Protein AF-A0A934FP37-F1 (afdb_monomer_lite)

Structure (mmCIF, N/CA/C/O backbone):
data_AF-A0A934FP37-F1
#
_entry.id   AF-A0A934FP37-F1
#
loop_
_atom_site.group_PDB
_atom_site.id
_atom_site.type_symbol
_atom_site.label_atom_id
_atom_site.label_alt_id
_atom_site.label_comp_id
_atom_site.label_asym_id
_atom_site.label_entity_id
_atom_site.label_seq_id
_atom_site.pdbx_PDB_ins_code
_atom_site.Cartn_x
_atom_site.Cartn_y
_atom_site.Cartn_z
_atom_site.occupancy
_atom_site.B_iso_or_equiv
_atom_site.auth_seq_id
_atom_site.auth_comp_id
_atom_site.auth_asym_id
_atom_site.auth_atom_id
_atom_site.pdbx_PDB_model_num
ATOM 1 N N . MET A 1 1 ? -13.523 6.752 20.485 1.00 63.44 1 MET A N 1
ATOM 2 C CA . MET A 1 1 ? -13.377 7.098 19.055 1.00 63.44 1 MET A CA 1
ATOM 3 C C . MET A 1 1 ? -14.753 7.249 18.423 1.00 63.44 1 MET A C 1
ATOM 5 O O . MET A 1 1 ? -15.586 6.357 18.585 1.00 63.44 1 MET A O 1
ATOM 9 N N . LYS A 1 2 ? -15.025 8.382 17.768 1.00 74.00 2 LYS A N 1
ATOM 10 C CA . LYS A 1 2 ? -16.317 8.663 17.120 1.00 74.00 2 LYS A CA 1
ATOM 11 C C . LYS A 1 2 ? -16.497 7.743 15.900 1.00 74.00 2 LYS A C 1
ATOM 13 O O . LYS A 1 2 ? -15.516 7.330 15.288 1.00 74.00 2 LYS A O 1
ATOM 18 N N . LYS A 1 3 ? -17.740 7.424 15.512 1.00 74.19 3 LYS A N 1
ATOM 19 C CA . LYS A 1 3 ? -18.037 6.534 14.360 1.00 74.19 3 LYS A CA 1
ATOM 20 C C . LYS A 1 3 ? -17.328 6.986 13.069 1.00 74.19 3 LYS A C 1
ATOM 22 O O . LYS A 1 3 ? -16.759 6.160 12.369 1.00 74.19 3 LYS A O 1
ATOM 27 N N . SER A 1 4 ? -17.285 8.299 12.833 1.00 78.31 4 SER A N 1
ATOM 28 C CA . SER A 1 4 ? -16.570 8.936 11.713 1.00 78.31 4 SER A CA 1
ATOM 29 C C . SER A 1 4 ? -15.064 8.617 11.686 1.00 78.31 4 SER A C 1
ATOM 31 O O . SER A 1 4 ? -14.511 8.294 10.637 1.00 78.31 4 SER A O 1
ATOM 33 N N . GLU A 1 5 ? -14.405 8.611 12.846 1.00 81.50 5 GLU A N 1
ATOM 34 C CA . GLU A 1 5 ? -12.969 8.322 12.957 1.00 81.50 5 GLU A CA 1
ATOM 35 C C . GLU A 1 5 ? -12.665 6.842 12.688 1.00 81.50 5 GLU A C 1
ATOM 37 O O . GLU A 1 5 ? -11.667 6.526 12.043 1.00 81.50 5 GLU A O 1
ATOM 42 N N . LYS A 1 6 ? -13.559 5.930 13.108 1.00 80.75 6 LYS A N 1
ATOM 43 C CA . LYS A 1 6 ? -13.450 4.488 12.806 1.00 80.75 6 LYS A CA 1
ATOM 44 C C . LYS A 1 6 ? -13.567 4.228 11.311 1.00 80.75 6 LYS A C 1
ATOM 46 O O . LYS A 1 6 ? -12.732 3.527 10.748 1.00 80.75 6 LYS A O 1
ATOM 51 N N . THR A 1 7 ? -14.559 4.835 10.666 1.00 86.25 7 THR A N 1
ATOM 52 C CA . THR A 1 7 ? -14.737 4.736 9.215 1.00 86.25 7 THR A CA 1
ATOM 53 C C . THR A 1 7 ? -13.520 5.281 8.469 1.00 86.25 7 THR A C 1
ATOM 55 O O . THR A 1 7 ? -13.018 4.613 7.571 1.00 86.25 7 THR A O 1
ATOM 58 N N . LYS A 1 8 ? -12.991 6.444 8.874 1.00 87.19 8 LYS A N 1
ATOM 59 C CA . LYS A 1 8 ? -11.792 7.031 8.260 1.00 87.19 8 LYS A CA 1
ATOM 60 C C . LYS A 1 8 ? -10.584 6.097 8.362 1.00 87.19 8 LYS A C 1
ATOM 62 O O . LYS A 1 8 ? -9.891 5.903 7.375 1.00 87.19 8 LYS A O 1
ATOM 67 N N . LEU A 1 9 ? -10.362 5.487 9.524 1.00 89.00 9 LEU A N 1
ATOM 68 C CA . LEU A 1 9 ? -9.242 4.574 9.754 1.00 89.00 9 LEU A CA 1
ATOM 69 C C . LEU A 1 9 ? -9.335 3.311 8.890 1.00 89.00 9 LEU A C 1
ATOM 71 O O . LEU A 1 9 ? -8.348 2.923 8.267 1.00 89.00 9 LEU A O 1
ATOM 75 N N . ILE A 1 10 ? -10.526 2.715 8.793 1.00 88.88 10 ILE A N 1
ATOM 76 C CA . ILE A 1 10 ? -10.772 1.559 7.922 1.00 88.88 10 ILE A CA 1
ATOM 77 C C . ILE A 1 10 ? -10.513 1.928 6.459 1.00 88.88 10 ILE A C 1
ATOM 79 O O . ILE A 1 10 ? -9.806 1.196 5.773 1.00 88.88 10 ILE A O 1
AT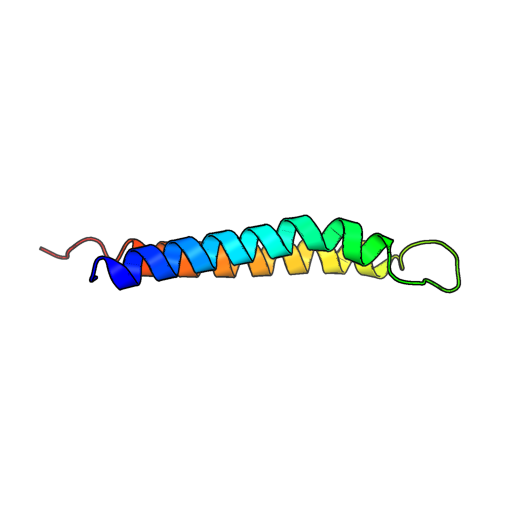OM 83 N N . ILE A 1 11 ? -11.026 3.072 5.994 1.00 91.81 11 ILE A N 1
ATOM 84 C CA . ILE A 1 11 ? -10.809 3.543 4.618 1.00 91.81 11 ILE A CA 1
ATOM 85 C C . ILE A 1 11 ? -9.316 3.745 4.344 1.00 91.81 11 ILE A C 1
ATOM 87 O O . ILE A 1 11 ? -8.817 3.270 3.326 1.00 91.81 11 ILE A O 1
ATOM 91 N N . THR A 1 12 ? -8.584 4.390 5.256 1.00 92.19 12 THR A N 1
ATOM 92 C CA . THR A 1 12 ? -7.133 4.571 5.116 1.00 92.19 12 THR A CA 1
ATOM 93 C C . THR A 1 12 ? -6.411 3.226 5.057 1.00 92.19 12 THR A C 1
ATOM 95 O O . THR A 1 12 ? -5.533 3.044 4.220 1.00 92.19 12 THR A O 1
ATOM 98 N N . ASN A 1 13 ? -6.796 2.257 5.893 1.00 93.06 13 ASN A N 1
ATOM 99 C CA . ASN A 1 13 ? -6.187 0.930 5.880 1.00 93.06 13 ASN A CA 1
ATOM 100 C C . ASN A 1 13 ? -6.461 0.182 4.566 1.00 93.06 13 ASN A C 1
ATOM 102 O O . ASN A 1 13 ? -5.556 -0.420 3.999 1.00 93.06 13 ASN A O 1
ATOM 106 N N . VAL A 1 14 ? -7.687 0.262 4.043 1.00 93.75 14 VAL A N 1
ATOM 107 C CA . VAL A 1 14 ? -8.029 -0.293 2.726 1.00 93.75 14 VAL A CA 1
ATOM 108 C C . VAL A 1 14 ? -7.194 0.370 1.630 1.00 93.75 14 VAL A C 1
ATOM 110 O O . VAL A 1 14 ? -6.648 -0.332 0.788 1.00 93.75 14 VAL A O 1
ATOM 113 N N . ALA A 1 15 ? -7.011 1.693 1.669 1.00 93.88 15 ALA A N 1
ATOM 114 C CA . ALA A 1 15 ? -6.175 2.403 0.703 1.00 93.88 15 ALA A CA 1
ATOM 115 C C . ALA A 1 15 ? -4.706 1.938 0.730 1.00 93.88 15 ALA A C 1
ATOM 117 O O . ALA A 1 15 ? -4.108 1.764 -0.330 1.00 93.88 15 ALA A O 1
ATOM 118 N N . VAL A 1 16 ? -4.140 1.676 1.915 1.00 94.25 16 VAL A N 1
ATOM 119 C CA . VAL A 1 16 ? -2.785 1.107 2.067 1.00 94.25 16 VAL A CA 1
ATOM 120 C C . VAL A 1 16 ? -2.675 -0.238 1.346 1.00 94.25 16 VAL A C 1
ATOM 122 O O . VAL A 1 16 ? -1.733 -0.456 0.583 1.00 94.25 16 VAL A O 1
ATOM 125 N N . TRP A 1 17 ? -3.660 -1.119 1.524 1.00 93.88 17 TRP A N 1
ATOM 126 C CA . TRP A 1 17 ? -3.694 -2.412 0.840 1.00 93.88 17 TRP A CA 1
ATOM 127 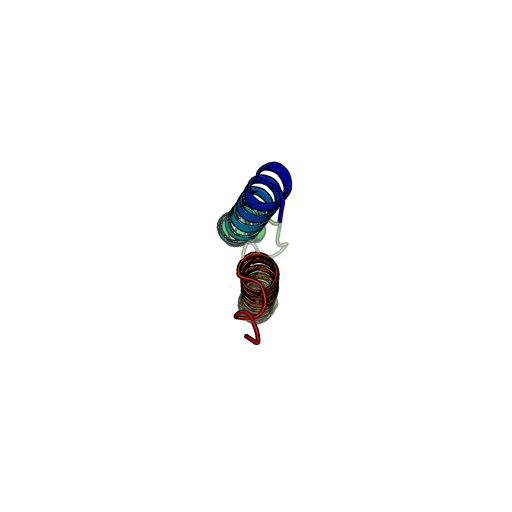C C . TRP A 1 17 ? -3.926 -2.279 -0.667 1.00 93.88 17 TRP A C 1
ATOM 129 O O . TRP A 1 17 ? -3.283 -2.986 -1.440 1.00 93.88 17 TRP A O 1
ATOM 139 N N . THR A 1 18 ? -4.749 -1.328 -1.111 1.00 93.94 18 THR A N 1
ATOM 140 C CA . THR A 1 18 ? -4.902 -1.016 -2.538 1.00 93.94 18 THR A CA 1
ATOM 141 C C . THR A 1 18 ? -3.559 -0.627 -3.158 1.00 93.94 18 THR A C 1
ATOM 143 O O . THR A 1 18 ? -3.169 -1.203 -4.172 1.00 93.94 18 THR A O 1
ATOM 146 N N . VAL A 1 19 ? -2.794 0.268 -2.524 1.00 92.69 19 VAL A N 1
ATOM 147 C CA . VAL A 1 19 ? -1.440 0.625 -2.987 1.00 92.69 19 VAL A CA 1
ATOM 148 C C . VAL A 1 19 ? -0.541 -0.611 -3.048 1.00 92.69 19 VAL A C 1
ATOM 150 O O . VAL A 1 19 ? 0.139 -0.818 -4.053 1.00 92.69 19 VAL A O 1
ATOM 153 N N . ALA A 1 20 ? -0.588 -1.473 -2.030 1.00 91.12 20 ALA A N 1
ATOM 154 C CA . ALA A 1 20 ? 0.174 -2.719 -1.996 1.00 91.12 20 ALA A CA 1
ATOM 155 C C . ALA A 1 20 ? -0.127 -3.607 -3.222 1.00 91.12 20 ALA A C 1
ATOM 157 O O . ALA A 1 20 ? 0.791 -4.048 -3.912 1.00 91.12 20 ALA A O 1
ATOM 158 N N . THR A 1 21 ? -1.408 -3.806 -3.552 1.00 92.00 21 THR A N 1
ATOM 159 C CA . THR A 1 21 ? -1.823 -4.627 -4.707 1.00 92.00 21 THR A CA 1
ATOM 160 C C . THR A 1 21 ? -1.413 -4.027 -6.050 1.00 92.00 21 THR A C 1
ATOM 162 O O . THR A 1 21 ? -0.998 -4.756 -6.949 1.00 92.00 21 THR A O 1
ATOM 165 N N . LEU A 1 22 ? -1.472 -2.699 -6.182 1.00 91.81 22 LEU A N 1
ATOM 166 C CA . LEU A 1 22 ? -1.127 -1.998 -7.419 1.00 91.81 22 LEU A CA 1
ATOM 167 C C . LEU A 1 22 ? 0.384 -1.865 -7.627 1.00 91.81 22 LEU A C 1
ATOM 169 O O . LEU A 1 22 ? 0.835 -1.664 -8.751 1.00 91.81 22 LEU A O 1
ATOM 173 N N . THR A 1 23 ? 1.185 -2.011 -6.575 1.00 88.44 23 THR A N 1
ATOM 174 C CA . THR A 1 23 ? 2.639 -1.831 -6.662 1.00 88.44 23 THR A CA 1
ATOM 175 C C . THR A 1 23 ? 3.281 -2.820 -7.632 1.00 88.44 23 THR A C 1
ATOM 177 O O . THR A 1 23 ? 4.106 -2.424 -8.450 1.00 88.44 23 THR A O 1
ATOM 180 N N . HIS A 1 24 ? 2.883 -4.095 -7.597 1.00 83.06 24 HIS A N 1
ATOM 181 C CA . HIS A 1 24 ? 3.449 -5.116 -8.480 1.00 83.06 24 HIS A CA 1
ATOM 182 C C . HIS A 1 24 ? 3.227 -4.821 -9.980 1.00 83.06 24 HIS A C 1
ATOM 184 O O . HIS A 1 24 ? 4.219 -4.750 -10.710 1.00 83.06 24 HIS A O 1
ATOM 190 N N . PRO A 1 25 ? 1.988 -4.600 -10.471 1.00 87.56 25 PRO A N 1
ATOM 191 C CA . PRO A 1 25 ? 1.777 -4.266 -11.878 1.00 87.56 25 PRO A CA 1
ATOM 192 C C . PRO A 1 25 ? 2.422 -2.930 -12.269 1.00 87.56 25 PRO A C 1
ATOM 194 O O . PRO A 1 25 ? 2.997 -2.844 -13.349 1.00 87.56 25 PRO A O 1
ATOM 197 N N . ILE A 1 26 ? 2.410 -1.916 -11.391 1.00 86.50 26 ILE A N 1
ATOM 198 C CA . ILE A 1 26 ? 3.060 -0.624 -11.669 1.00 86.50 26 ILE A CA 1
ATOM 199 C C . ILE A 1 26 ? 4.558 -0.812 -11.915 1.00 86.50 26 ILE A C 1
ATOM 201 O O . ILE A 1 26 ? 5.080 -0.287 -12.894 1.00 86.50 26 ILE A O 1
ATOM 205 N N . VAL A 1 27 ? 5.251 -1.589 -11.076 1.00 83.69 27 VAL A N 1
ATOM 206 C CA . VAL A 1 27 ? 6.692 -1.827 -11.250 1.00 83.69 27 VAL A CA 1
ATOM 207 C C . VAL A 1 27 ? 6.987 -2.571 -12.555 1.00 83.69 27 VAL A C 1
ATOM 209 O O . VAL A 1 27 ? 7.990 -2.285 -13.204 1.00 83.69 27 VAL A O 1
ATOM 212 N N . GLN A 1 28 ? 6.112 -3.484 -12.975 1.00 81.56 28 GLN A N 1
ATOM 213 C CA . GLN A 1 28 ? 6.259 -4.190 -14.251 1.00 81.56 28 GLN A CA 1
ATOM 214 C C . GLN A 1 28 ? 5.992 -3.304 -15.475 1.00 81.56 28 GLN A C 1
ATOM 216 O O . GLN A 1 28 ? 6.535 -3.569 -16.543 1.00 81.56 28 GLN A O 1
ATOM 221 N N . MET A 1 29 ? 5.187 -2.251 -15.325 1.00 83.44 29 MET A N 1
ATOM 222 C CA . MET A 1 29 ? 4.902 -1.276 -16.382 1.00 83.44 29 MET A CA 1
ATOM 223 C C . MET A 1 29 ? 5.984 -0.200 -16.525 1.00 83.44 29 MET A C 1
ATOM 225 O O . MET A 1 29 ? 5.958 0.554 -17.498 1.00 83.44 29 MET A O 1
ATOM 229 N N . LEU A 1 30 ? 6.925 -0.096 -15.579 1.00 80.62 30 LEU A N 1
ATOM 230 C CA . LEU A 1 30 ? 7.995 0.892 -15.672 1.00 80.62 30 LEU A CA 1
ATOM 231 C C . LEU A 1 30 ? 8.867 0.597 -16.905 1.00 80.62 30 LEU A C 1
ATOM 233 O O . LEU A 1 30 ? 9.361 -0.526 -17.050 1.00 80.62 30 LEU A O 1
ATOM 237 N N . PRO A 1 31 ? 9.090 1.587 -17.791 1.00 71.06 31 PRO A N 1
ATOM 238 C CA . PRO A 1 31 ? 9.960 1.415 -18.940 1.00 71.06 31 PRO A CA 1
ATOM 239 C C . PRO A 1 31 ? 11.382 1.193 -18.437 1.00 71.06 31 PRO A C 1
ATOM 241 O O . PRO A 1 31 ? 12.017 2.068 -17.851 1.00 71.06 31 PRO A O 1
ATOM 244 N N . THR A 1 32 ? 11.874 -0.018 -18.644 1.00 71.19 32 THR A N 1
ATOM 245 C CA . THR A 1 32 ? 13.225 -0.414 -18.272 1.00 71.19 32 THR A CA 1
ATOM 246 C C . THR A 1 32 ? 13.995 -0.555 -19.569 1.00 71.19 32 THR A C 1
ATOM 248 O O . THR A 1 32 ? 13.559 -1.270 -20.468 1.00 71.19 32 THR A O 1
ATOM 251 N N . GLY A 1 33 ? 15.119 0.155 -19.707 1.00 67.38 33 GLY A N 1
ATOM 252 C CA . GLY A 1 33 ? 15.895 0.189 -20.957 1.00 67.38 33 GLY A CA 1
ATOM 253 C C . GLY A 1 33 ? 16.369 -1.185 -21.457 1.00 67.38 33 GLY A C 1
ATOM 254 O O . GLY A 1 33 ? 16.863 -1.295 -22.570 1.00 67.38 33 GLY A O 1
ATOM 255 N N . THR A 1 34 ? 16.200 -2.233 -20.646 1.00 70.69 34 THR A N 1
ATOM 256 C CA . THR A 1 34 ? 16.580 -3.625 -20.903 1.00 70.69 34 THR A CA 1
ATOM 257 C C . THR A 1 34 ? 15.388 -4.570 -21.123 1.00 70.69 34 THR A C 1
ATOM 259 O O . THR A 1 34 ? 15.604 -5.769 -21.269 1.00 70.69 34 THR A O 1
ATOM 262 N N . GLY A 1 35 ? 14.136 -4.088 -21.095 1.00 68.06 35 GLY A N 1
ATOM 263 C CA . GLY A 1 35 ? 12.934 -4.932 -21.228 1.00 68.06 35 GLY A CA 1
ATOM 264 C C . GLY A 1 35 ? 12.694 -5.886 -20.048 1.00 68.06 35 GLY A C 1
ATOM 265 O O . GLY A 1 35 ? 11.966 -6.866 -20.170 1.00 68.06 35 GLY A O 1
ATOM 266 N N . SER A 1 36 ? 13.338 -5.642 -18.905 1.00 69.44 36 SER A N 1
ATOM 267 C CA . SER A 1 36 ? 13.226 -6.448 -17.687 1.00 69.44 36 SER A CA 1
ATOM 268 C C . SER A 1 36 ? 13.320 -5.545 -16.457 1.00 69.44 36 SER A C 1
ATOM 270 O O . SER A 1 36 ? 14.203 -4.681 -16.426 1.00 69.44 36 SER A O 1
ATOM 272 N N . PRO A 1 37 ? 12.481 -5.753 -15.423 1.00 70.94 37 PRO A N 1
ATOM 273 C CA . PRO A 1 37 ? 12.564 -4.999 -14.178 1.00 70.94 37 PRO A CA 1
ATOM 274 C C . PRO A 1 37 ? 13.977 -5.060 -13.568 1.00 70.94 37 PRO A C 1
ATOM 276 O O . PRO A 1 37 ? 14.540 -6.152 -13.443 1.00 70.94 37 PRO A O 1
ATOM 279 N N . PRO A 1 38 ? 14.567 -3.917 -13.168 1.00 78.81 38 PRO A N 1
ATOM 280 C CA . PRO A 1 38 ? 15.829 -3.860 -12.453 1.00 78.81 38 PRO A CA 1
ATOM 281 C C . PRO A 1 38 ? 15.863 -4.844 -11.286 1.00 78.81 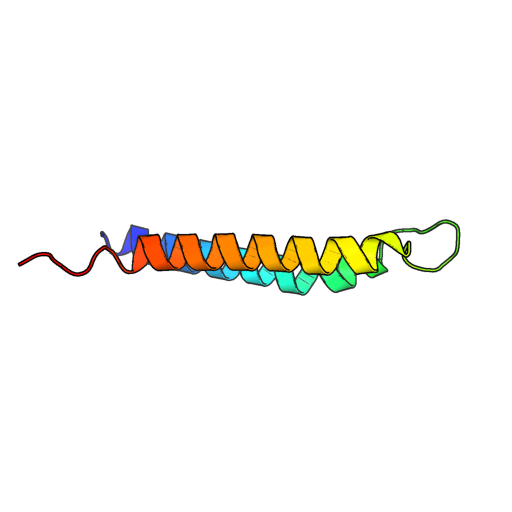38 PRO A C 1
ATOM 283 O O . PRO A 1 38 ? 14.971 -4.840 -10.439 1.00 78.81 38 PRO A O 1
ATOM 286 N N . LYS A 1 39 ? 16.936 -5.639 -11.181 1.00 79.62 39 LYS A N 1
ATOM 287 C CA . LYS A 1 39 ? 17.124 -6.620 -10.092 1.00 79.62 39 LYS A CA 1
ATOM 288 C C . LYS A 1 39 ? 17.064 -6.001 -8.690 1.00 79.62 39 LYS A C 1
ATOM 290 O O . LYS A 1 39 ? 16.800 -6.708 -7.722 1.00 79.62 39 LYS A O 1
ATOM 295 N N . ILE A 1 40 ? 17.272 -4.691 -8.565 1.00 83.56 40 ILE A N 1
ATOM 296 C CA . ILE A 1 40 ? 17.106 -3.974 -7.297 1.00 83.56 40 ILE A CA 1
ATOM 297 C C . ILE A 1 40 ? 15.648 -3.988 -6.804 1.00 83.56 40 ILE A C 1
ATOM 299 O O . ILE A 1 40 ? 15.414 -4.021 -5.598 1.00 83.56 40 ILE A O 1
ATOM 303 N N . PHE A 1 41 ? 14.657 -4.060 -7.702 1.00 82.12 41 PHE A N 1
ATOM 304 C CA . PHE A 1 41 ? 13.247 -4.159 -7.317 1.00 82.12 41 PHE A CA 1
ATOM 305 C C . PHE A 1 41 ? 12.921 -5.466 -6.596 1.00 82.12 41 PHE A C 1
ATOM 307 O O . PHE A 1 41 ? 12.087 -5.453 -5.697 1.00 82.12 41 PHE A O 1
ATOM 314 N N . SER A 1 42 ? 13.635 -6.559 -6.881 1.00 82.06 42 SER A N 1
ATOM 315 C CA . SER A 1 42 ? 13.509 -7.819 -6.128 1.00 82.06 42 SER A CA 1
ATOM 316 C C . SER A 1 42 ? 13.814 -7.658 -4.633 1.00 82.06 42 SER A C 1
ATOM 318 O O . SER A 1 42 ? 13.317 -8.435 -3.827 1.00 82.06 42 SER A O 1
ATOM 320 N N . LEU A 1 43 ? 14.617 -6.655 -4.263 1.00 87.12 43 LEU A N 1
ATOM 321 C CA . LEU A 1 43 ? 14.954 -6.336 -2.875 1.00 87.12 43 LEU A CA 1
ATOM 322 C C . LEU A 1 43 ? 14.074 -5.207 -2.316 1.00 87.12 43 LEU A C 1
ATOM 324 O O . LEU A 1 43 ? 13.598 -5.291 -1.186 1.00 87.12 43 LEU A O 1
ATOM 328 N N . LEU A 1 44 ? 13.816 -4.167 -3.115 1.00 87.69 44 LEU A N 1
ATOM 329 C CA . LEU A 1 44 ? 13.024 -3.009 -2.691 1.00 87.69 44 LEU A CA 1
ATOM 330 C C . LEU A 1 44 ? 11.539 -3.329 -2.509 1.00 87.69 44 LEU A C 1
ATOM 332 O O . LEU A 1 44 ? 10.927 -2.801 -1.586 1.00 87.69 44 LEU A O 1
ATOM 336 N N . ILE A 1 45 ? 10.958 -4.192 -3.349 1.00 88.56 45 ILE A N 1
ATOM 337 C CA . ILE A 1 45 ? 9.538 -4.552 -3.263 1.00 88.56 45 ILE A CA 1
ATOM 338 C C . ILE A 1 45 ? 9.220 -5.216 -1.911 1.00 88.56 45 ILE A C 1
ATOM 340 O O . ILE A 1 45 ? 8.324 -4.723 -1.225 1.00 88.56 45 ILE A O 1
ATOM 344 N N . PRO A 1 46 ? 9.941 -6.264 -1.461 1.00 90.44 46 PRO A N 1
ATOM 345 C CA . PRO A 1 46 ? 9.722 -6.839 -0.133 1.00 90.44 46 PRO A CA 1
ATOM 346 C C . PRO A 1 46 ? 9.850 -5.825 1.011 1.00 90.44 46 PRO A C 1
ATOM 348 O O . PRO A 1 46 ? 9.018 -5.816 1.916 1.00 90.44 46 PRO A O 1
ATOM 351 N N . ILE A 1 47 ? 10.855 -4.942 0.960 1.00 92.69 47 ILE A N 1
ATOM 352 C CA . ILE A 1 47 ? 11.052 -3.887 1.969 1.00 92.69 47 ILE A CA 1
ATOM 353 C C . ILE A 1 47 ? 9.860 -2.926 1.976 1.00 92.69 47 ILE A C 1
ATOM 355 O O . ILE A 1 47 ? 9.328 -2.591 3.033 1.00 92.69 47 ILE A O 1
ATOM 359 N N . PHE A 1 48 ? 9.395 -2.523 0.797 1.00 91.06 48 PHE A N 1
ATOM 360 C CA . PHE A 1 48 ? 8.229 -1.665 0.646 1.00 91.06 48 PHE A CA 1
ATOM 361 C C . PHE A 1 48 ? 6.952 -2.317 1.199 1.00 91.06 48 PHE A C 1
ATOM 363 O O . PHE A 1 48 ? 6.227 -1.681 1.964 1.00 91.06 48 PHE A O 1
ATOM 370 N N . PHE A 1 49 ? 6.710 -3.599 0.907 1.00 92.69 49 PHE A N 1
ATOM 371 C CA . PHE A 1 49 ? 5.586 -4.344 1.483 1.00 92.69 49 PHE A CA 1
ATOM 372 C C . PHE A 1 49 ? 5.676 -4.453 3.010 1.00 92.69 49 PHE A C 1
ATOM 374 O O . PHE A 1 49 ? 4.661 -4.277 3.683 1.00 92.69 49 PHE A O 1
ATOM 381 N N . MET A 1 50 ? 6.870 -4.675 3.572 1.00 94.00 50 MET A N 1
ATOM 382 C CA . MET A 1 50 ? 7.069 -4.662 5.026 1.00 94.00 50 MET A CA 1
ATOM 383 C C . MET A 1 50 ? 6.718 -3.301 5.639 1.00 94.00 50 MET A C 1
ATOM 385 O O . MET A 1 50 ? 6.047 -3.251 6.671 1.00 94.00 50 MET A O 1
ATOM 389 N N . MET A 1 51 ? 7.095 -2.195 4.991 1.00 94.19 51 MET A N 1
ATOM 390 C CA . MET A 1 51 ? 6.716 -0.856 5.451 1.00 94.19 51 MET A CA 1
ATOM 391 C C . MET A 1 51 ? 5.199 -0.636 5.398 1.00 94.19 51 MET A C 1
ATOM 393 O O . MET A 1 51 ? 4.625 -0.150 6.372 1.00 94.19 51 MET A O 1
ATOM 397 N N . LEU A 1 52 ? 4.528 -1.038 4.312 1.00 93.81 52 LEU A N 1
ATOM 398 C CA . LEU A 1 52 ? 3.065 -0.945 4.210 1.00 93.81 52 LEU A CA 1
ATOM 399 C C . LEU A 1 52 ? 2.356 -1.793 5.273 1.00 93.81 52 LEU A C 1
ATOM 401 O O . LEU A 1 52 ? 1.387 -1.331 5.877 1.00 93.81 52 LEU A O 1
ATOM 405 N N . ALA A 1 53 ? 2.860 -2.997 5.552 1.00 92.56 53 ALA A N 1
ATOM 406 C CA . ALA A 1 53 ? 2.348 -3.848 6.621 1.00 92.56 53 ALA A CA 1
ATOM 407 C C . ALA A 1 53 ? 2.523 -3.195 8.004 1.00 92.56 53 ALA A C 1
ATOM 409 O O . ALA A 1 53 ? 1.602 -3.231 8.824 1.00 92.56 53 ALA A O 1
ATOM 410 N N . GLY A 1 54 ? 3.659 -2.534 8.247 1.00 93.19 54 GLY A N 1
ATOM 411 C CA . GLY A 1 54 ? 3.896 -1.740 9.453 1.00 93.19 54 GLY A CA 1
ATOM 412 C C . GLY A 1 54 ? 2.899 -0.588 9.602 1.00 93.19 54 GLY A C 1
ATOM 413 O O . GLY A 1 54 ? 2.287 -0.436 10.659 1.00 93.19 54 GLY A O 1
ATOM 414 N N . VAL A 1 55 ? 2.660 0.176 8.530 1.00 92.44 55 VAL A N 1
ATOM 415 C CA . VAL A 1 55 ? 1.660 1.260 8.510 1.00 92.44 55 VAL A CA 1
ATOM 416 C C . VAL A 1 55 ? 0.253 0.718 8.764 1.00 92.44 55 VAL A C 1
ATOM 418 O O . VAL A 1 55 ? -0.474 1.271 9.586 1.00 92.44 55 VAL A O 1
ATOM 421 N N . SER A 1 56 ? -0.127 -0.383 8.111 1.00 92.12 56 SER A N 1
ATOM 422 C CA . SER A 1 56 ? -1.423 -1.040 8.317 1.00 92.12 56 SER A CA 1
ATOM 423 C C . SER A 1 56 ? -1.605 -1.478 9.773 1.00 92.12 56 SER A C 1
ATOM 425 O O . SER A 1 56 ? -2.622 -1.175 10.397 1.00 92.12 56 SER A O 1
ATOM 427 N N . THR A 1 57 ? -0.582 -2.105 10.354 1.00 92.00 57 THR A N 1
ATOM 428 C CA . THR A 1 57 ? -0.585 -2.544 11.756 1.00 92.00 57 THR A CA 1
ATOM 429 C C . THR A 1 57 ? -0.696 -1.362 12.715 1.00 92.00 57 THR A C 1
ATOM 431 O O . THR A 1 57 ? -1.479 -1.409 13.662 1.00 92.00 57 THR A O 1
ATOM 434 N N . TYR A 1 58 ? 0.036 -0.276 12.458 1.00 90.19 58 TYR A N 1
ATOM 435 C CA . TYR A 1 58 ? -0.044 0.948 13.250 1.00 90.19 58 TYR A CA 1
ATOM 436 C C . TYR A 1 58 ? -1.444 1.570 13.197 1.00 90.19 58 TYR A C 1
ATOM 438 O O . TYR A 1 58 ? -2.010 1.893 14.242 1.00 90.19 58 TYR A O 1
ATOM 446 N N . LEU A 1 59 ? -2.030 1.688 12.000 1.00 87.81 59 LEU A N 1
ATOM 447 C CA . LEU A 1 59 ? -3.386 2.204 11.821 1.00 87.81 59 LEU A CA 1
ATOM 448 C C . LEU A 1 59 ? -4.395 1.351 12.591 1.00 87.81 59 LEU A C 1
ATOM 450 O O . LEU A 1 59 ? -5.192 1.889 13.352 1.00 87.81 59 LEU A O 1
ATOM 454 N N . LEU A 1 60 ? -4.333 0.026 12.457 1.00 87.12 60 LEU A N 1
ATOM 455 C CA . LEU A 1 60 ? -5.220 -0.884 13.181 1.00 87.12 60 LEU A CA 1
ATOM 456 C C . LEU A 1 60 ? -5.030 -0.788 14.700 1.00 87.12 60 LEU A C 1
ATOM 458 O O . LEU A 1 60 ? -6.019 -0.680 15.421 1.00 87.12 60 LEU A O 1
ATOM 462 N N . SER A 1 61 ? -3.789 -0.741 15.188 1.00 84.25 61 SER A N 1
ATOM 463 C CA . SER A 1 61 ? -3.471 -0.566 16.612 1.00 84.25 61 SER A CA 1
ATOM 464 C C . SER A 1 61 ? -4.035 0.747 17.174 1.00 84.25 61 SER A C 1
ATOM 466 O O . SER A 1 61 ? -4.688 0.754 18.220 1.00 84.25 61 SER A O 1
ATOM 468 N N . ALA A 1 62 ? -3.902 1.849 16.430 1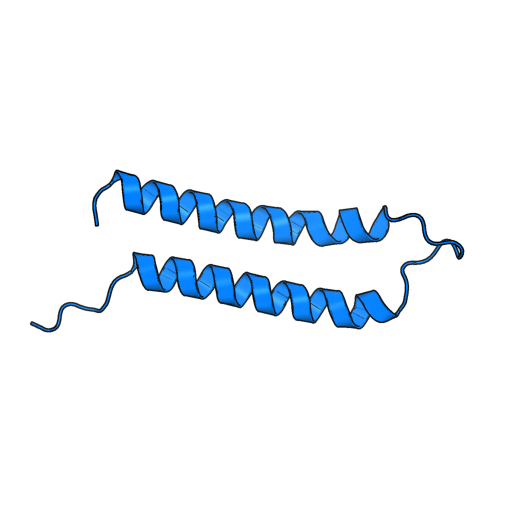.00 82.62 62 ALA A N 1
ATOM 469 C CA . ALA A 1 62 ? -4.499 3.135 16.786 1.00 82.62 62 ALA A CA 1
ATOM 470 C C . ALA A 1 62 ? -6.040 3.080 16.841 1.00 82.62 62 ALA A C 1
ATOM 472 O O . ALA A 1 62 ? -6.659 3.798 17.625 1.00 82.62 62 ALA A O 1
ATOM 473 N N . GLY A 1 63 ? -6.664 2.219 16.032 1.00 75.25 63 GLY A N 1
ATOM 474 C CA . GLY A 1 63 ? -8.116 2.041 15.974 1.00 75.25 63 GLY A CA 1
ATOM 475 C C . GLY A 1 63 ? -8.692 1.102 17.029 1.00 75.25 63 GLY A C 1
ATOM 476 O O . GLY A 1 63 ? -9.840 1.287 17.443 1.00 75.25 63 GLY A O 1
ATOM 477 N N . ILE A 1 64 ? -7.910 0.111 17.457 1.00 73.38 64 ILE A N 1
ATOM 478 C CA . ILE A 1 64 ? -8.291 -0.847 18.501 1.00 73.38 64 ILE A CA 1
ATOM 479 C C . ILE A 1 64 ? -8.257 -0.171 19.882 1.00 73.38 64 ILE A C 1
ATOM 481 O O . ILE A 1 64 ? -9.075 -0.510 20.735 1.00 73.38 64 ILE A O 1
ATOM 485 N N . GLY A 1 65 ? -7.431 0.868 20.062 1.00 60.53 65 GLY A N 1
ATOM 486 C CA . GLY A 1 65 ? -7.278 1.568 21.338 1.00 60.53 65 GLY A CA 1
ATOM 487 C C . GLY A 1 65 ? -6.586 0.684 22.379 1.00 60.53 65 GLY 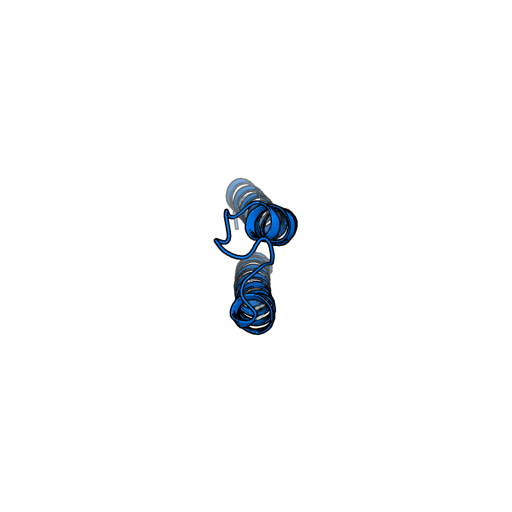A C 1
ATOM 488 O O . GLY A 1 65 ? -6.687 -0.542 22.336 1.00 60.53 65 GLY A O 1
ATOM 489 N N . LYS A 1 66 ? -5.857 1.288 23.328 1.00 55.72 66 LYS A N 1
ATOM 490 C CA . LYS A 1 66 ? -5.374 0.537 24.498 1.00 55.72 66 LYS A CA 1
ATOM 491 C C . LYS A 1 66 ? -6.568 -0.199 25.126 1.00 55.72 66 LYS A C 1
ATOM 493 O O . LYS A 1 66 ? -7.622 0.434 25.261 1.00 55.72 66 LYS A O 1
ATOM 498 N N . PRO A 1 67 ? -6.437 -1.489 25.497 1.00 55.78 67 PRO A N 1
ATOM 499 C CA . PRO A 1 67 ? -7.440 -2.117 26.345 1.00 55.78 67 PRO A CA 1
ATOM 500 C C . PRO A 1 67 ? -7.635 -1.192 27.544 1.00 55.78 67 PRO A C 1
ATOM 502 O O . PRO A 1 67 ? -6.653 -0.678 28.075 1.00 55.78 67 PRO A O 1
ATOM 505 N N . ASN A 1 68 ? -8.890 -0.883 27.873 1.00 50.53 68 ASN A N 1
ATOM 506 C CA . ASN A 1 68 ? -9.211 -0.072 29.039 1.00 50.53 68 ASN A CA 1
ATOM 507 C C . ASN A 1 68 ? -8.431 -0.630 30.239 1.00 50.53 68 ASN A C 1
ATOM 509 O O . ASN A 1 68 ? -8.763 -1.719 30.704 1.00 50.53 68 ASN A O 1
ATOM 513 N N . ASP A 1 69 ? -7.427 0.111 30.716 1.00 48.97 69 ASP A N 1
ATOM 514 C CA . ASP A 1 69 ? -7.003 0.055 32.112 1.00 48.97 69 ASP A CA 1
ATOM 515 C C . ASP A 1 69 ? -8.238 0.485 32.915 1.00 48.97 69 ASP A C 1
ATOM 517 O O . ASP A 1 69 ? -8.544 1.673 33.050 1.00 48.97 69 ASP A O 1
ATOM 521 N N . LYS A 1 70 ? -9.046 -0.507 33.285 1.00 40.16 70 LYS A N 1
ATOM 522 C CA . LYS A 1 70 ? -9.943 -0.440 34.429 1.00 40.16 70 LYS A CA 1
ATOM 523 C C . LYS A 1 70 ? -9.218 -1.056 35.608 1.00 40.16 70 LYS A C 1
ATOM 525 O O . LYS A 1 70 ? -8.625 -2.136 35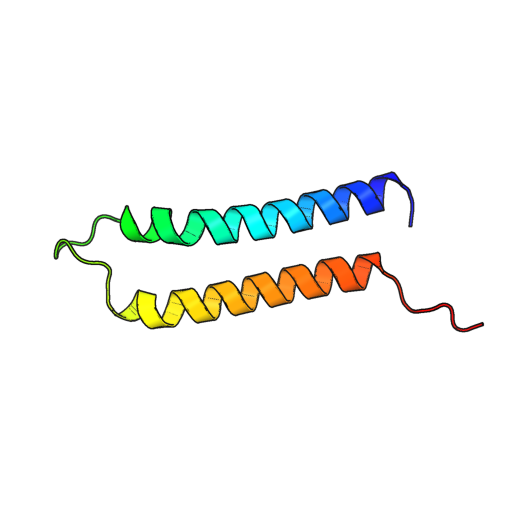.396 1.00 40.16 70 LYS A O 1
#

pLDDT: mean 82.21, std 12.31, range [40.16, 94.25]

Secondary structure (DSSP, 8-state):
--HHHHHHHHHHHHHHHHHHHHHHHHHHHS--TTSS--TTHHHHHHHHHHHHHHHHHHHHHHHH------

Sequence (70 aa):
MKKSEKTKLIITNVAVWTVATLTHPIVQMLPTGTGSPPKIFSLLIPIFFMMLAGVSTYLLSAGIGKPNDK

Radius of gyration: 16.93 Å; chains: 1; bounding box: 35×17×56 Å

Foldseek 3Di:
DDPVLLVVLVVVLVVLVVCLVVVVVVQLPPDDVVNDRDPVCVVVNVVSVVVSVVVSVVSVDVNVDDDDPD